Protein AF-A0A7V1PSN7-F1 (afdb_monomer_lite)

Structure (mmCIF, N/CA/C/O backbone):
data_AF-A0A7V1PSN7-F1
#
_entry.id   AF-A0A7V1PSN7-F1
#
loop_
_atom_site.group_PDB
_atom_site.id
_atom_site.type_symbol
_atom_site.label_atom_id
_atom_site.label_alt_id
_atom_site.label_comp_id
_atom_site.label_asym_id
_atom_site.label_entity_id
_atom_site.label_seq_id
_atom_site.pdbx_PDB_ins_code
_atom_site.Cartn_x
_atom_site.Cartn_y
_atom_site.Cartn_z
_atom_site.occupancy
_atom_site.B_iso_or_equiv
_atom_site.auth_seq_id
_atom_site.auth_comp_id
_atom_site.auth_asym_id
_atom_site.auth_atom_id
_atom_site.pdbx_PDB_model_num
ATOM 1 N N . MET A 1 1 ? 10.218 -7.988 18.371 1.00 63.72 1 MET A N 1
ATOM 2 C CA . MET A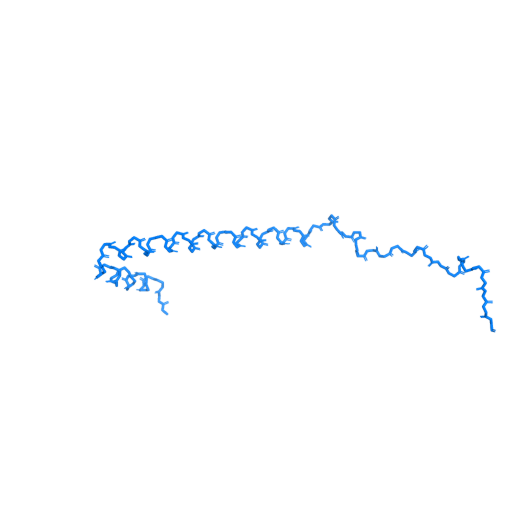 1 1 ? 8.752 -7.952 18.581 1.00 63.72 1 MET A CA 1
ATOM 3 C C . MET A 1 1 ? 8.110 -9.036 17.733 1.00 63.72 1 MET A C 1
ATOM 5 O O . MET A 1 1 ? 8.443 -9.129 16.560 1.00 63.72 1 MET A O 1
ATOM 9 N N . ASN A 1 2 ? 7.248 -9.873 18.313 1.00 92.88 2 ASN A N 1
ATOM 10 C CA . ASN A 1 2 ? 6.483 -10.877 17.565 1.00 92.88 2 ASN A CA 1
ATOM 11 C C . ASN A 1 2 ? 5.338 -10.170 16.809 1.00 92.88 2 ASN A C 1
ATOM 13 O O . ASN A 1 2 ? 4.662 -9.319 17.388 1.00 92.88 2 ASN A O 1
ATOM 17 N N . ARG A 1 3 ? 5.128 -10.511 15.530 1.00 93.00 3 ARG A N 1
ATOM 18 C CA . ARG A 1 3 ? 4.048 -9.972 14.683 1.00 93.00 3 ARG A CA 1
ATOM 19 C C . ARG A 1 3 ? 2.679 -10.106 15.351 1.00 93.00 3 ARG A C 1
ATOM 21 O O . ARG A 1 3 ? 1.871 -9.192 15.268 1.00 93.00 3 ARG A O 1
ATOM 28 N N . GLU A 1 4 ? 2.441 -11.221 16.030 1.00 94.62 4 GLU A N 1
ATOM 29 C CA . GLU A 1 4 ? 1.18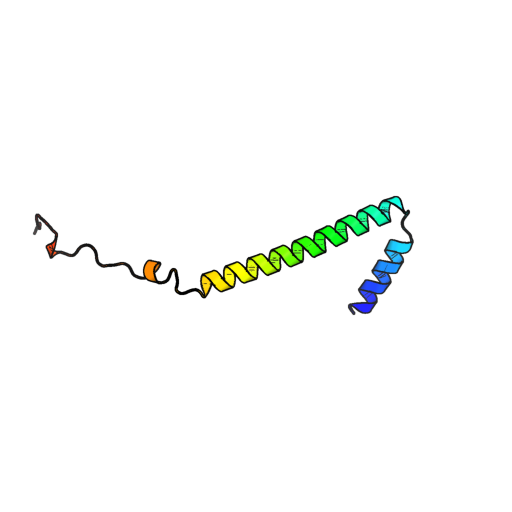5 -11.488 16.729 1.00 94.62 4 GLU A CA 1
ATOM 30 C C . GLU A 1 4 ? 0.958 -10.524 17.902 1.00 94.62 4 GLU A C 1
ATOM 32 O O . GLU A 1 4 ? -0.129 -9.971 18.044 1.00 94.62 4 GLU A O 1
ATOM 37 N N . ILE A 1 5 ? 2.009 -10.239 18.680 1.00 96.00 5 ILE A N 1
ATOM 38 C CA . ILE A 1 5 ? 1.954 -9.268 19.784 1.00 96.00 5 ILE A CA 1
ATOM 39 C C . ILE A 1 5 ? 1.610 -7.877 19.241 1.00 96.00 5 ILE A C 1
ATOM 41 O O . ILE A 1 5 ? 0.703 -7.230 19.754 1.00 96.00 5 ILE A O 1
ATOM 45 N N . LEU A 1 6 ? 2.269 -7.446 18.158 1.00 95.69 6 LEU A N 1
ATOM 46 C CA . LEU A 1 6 ? 2.000 -6.149 17.529 1.00 95.69 6 LEU A CA 1
ATOM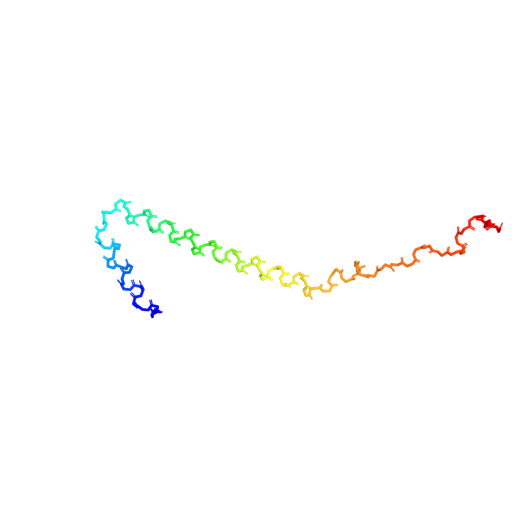 47 C C . LEU A 1 6 ? 0.546 -6.042 17.041 1.00 95.69 6 LEU A C 1
ATOM 49 O O . LEU A 1 6 ? -0.092 -5.009 17.235 1.00 95.69 6 LEU A O 1
ATOM 53 N N . ILE A 1 7 ? 0.015 -7.097 16.414 1.00 95.62 7 ILE A N 1
ATOM 54 C CA . ILE A 1 7 ? -1.368 -7.117 15.918 1.00 95.62 7 ILE A CA 1
ATOM 55 C C . ILE A 1 7 ? -2.348 -6.995 17.083 1.00 95.62 7 ILE A C 1
ATOM 57 O O . ILE A 1 7 ? -3.221 -6.130 17.055 1.00 95.62 7 ILE A O 1
ATOM 61 N N . ASN A 1 8 ? -2.169 -7.803 18.126 1.00 96.56 8 ASN A N 1
ATOM 62 C CA . ASN A 1 8 ? -3.064 -7.809 19.280 1.00 96.56 8 ASN A CA 1
ATOM 63 C C . ASN A 1 8 ? -3.035 -6.471 20.035 1.00 96.56 8 ASN A C 1
ATOM 65 O O . ASN A 1 8 ? -4.089 -5.928 20.367 1.00 96.56 8 ASN A O 1
ATOM 69 N N . GLU A 1 9 ? -1.851 -5.886 20.240 1.00 95.88 9 GLU A N 1
ATOM 70 C CA . GLU A 1 9 ? -1.714 -4.546 20.824 1.00 95.88 9 GLU A CA 1
ATOM 71 C C . GLU A 1 9 ? -2.382 -3.467 19.963 1.00 95.88 9 GLU A C 1
ATOM 73 O O . GLU A 1 9 ? -2.990 -2.535 20.491 1.00 95.88 9 GLU A O 1
ATOM 78 N N . THR A 1 10 ? -2.282 -3.583 18.638 1.00 95.06 10 THR A N 1
ATOM 79 C CA . THR A 1 10 ? -2.890 -2.631 17.701 1.00 95.06 10 THR A CA 1
ATOM 80 C C . THR A 1 10 ? -4.412 -2.714 17.748 1.00 95.06 10 THR A C 1
ATOM 82 O O . THR A 1 10 ? -5.064 -1.684 17.901 1.00 95.06 10 THR A O 1
ATOM 85 N N . ILE A 1 11 ? -4.983 -3.923 17.713 1.00 95.50 11 ILE A N 1
ATOM 86 C CA . ILE A 1 11 ? -6.431 -4.140 17.847 1.00 95.50 11 ILE A CA 1
ATOM 87 C C . ILE A 1 11 ? -6.933 -3.567 19.175 1.00 95.50 11 ILE A C 1
ATOM 89 O O . ILE A 1 11 ? -7.912 -2.824 19.184 1.00 95.50 11 ILE A O 1
ATOM 93 N N . SER A 1 12 ? -6.223 -3.833 20.279 1.00 96.62 12 SER A N 1
ATOM 94 C CA . SER A 1 12 ? -6.589 -3.311 21.600 1.00 96.62 12 SER A CA 1
ATOM 95 C C . SER A 1 12 ? -6.555 -1.782 21.674 1.00 96.62 12 SER A C 1
ATOM 97 O O . SER A 1 12 ? -7.325 -1.199 22.432 1.00 96.62 12 SER A O 1
ATOM 99 N N . LYS A 1 13 ? -5.666 -1.116 20.930 1.00 95.44 13 LYS A N 1
ATOM 100 C CA . LYS A 1 13 ? -5.620 0.353 20.862 1.00 95.44 13 LYS A CA 1
ATOM 101 C C . LYS A 1 13 ? -6.755 0.908 20.006 1.00 95.44 13 LYS A C 1
ATOM 103 O O . LYS A 1 13 ? -7.385 1.884 20.401 1.00 95.44 13 LYS A O 1
ATOM 108 N N . ILE A 1 14 ? -7.030 0.278 18.865 1.00 95.38 14 ILE A N 1
ATOM 109 C CA . ILE A 1 14 ? -8.103 0.681 17.948 1.00 95.38 14 ILE A CA 1
ATOM 110 C C . ILE A 1 14 ? -9.471 0.536 18.623 1.00 95.38 14 ILE A C 1
ATOM 112 O O . ILE A 1 14 ? -10.301 1.429 18.492 1.00 95.38 14 ILE A O 1
ATOM 116 N N . SER A 1 15 ? -9.693 -0.520 19.412 1.00 94.38 15 SER A N 1
ATOM 117 C CA . SER A 1 15 ? -10.971 -0.751 20.103 1.00 94.38 15 SER A CA 1
ATOM 118 C C . SER A 1 15 ? -11.335 0.311 21.147 1.00 94.38 15 SER A C 1
ATOM 120 O O . SER A 1 15 ? -12.471 0.343 21.603 1.00 94.38 15 SER A O 1
ATOM 122 N N . LEU A 1 16 ? -10.384 1.155 21.561 1.00 96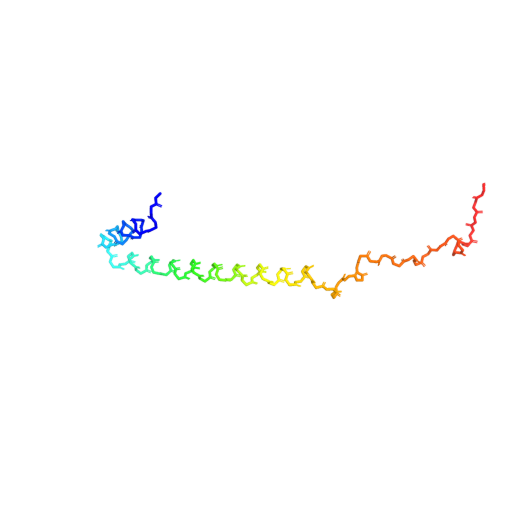.38 16 LEU A N 1
ATOM 123 C CA . LEU A 1 16 ? -10.617 2.254 22.506 1.00 96.38 16 LEU A CA 1
ATOM 124 C C . LEU A 1 16 ? -11.027 3.561 21.810 1.00 96.38 16 LEU A C 1
ATOM 126 O O . LEU A 1 16 ? -11.296 4.557 22.483 1.00 96.38 16 LEU A O 1
ATOM 130 N N . LEU A 1 17 ? -11.032 3.588 20.477 1.00 94.69 17 LEU A N 1
ATOM 131 C CA . LEU A 1 17 ? -11.342 4.776 19.693 1.00 94.69 17 LEU A CA 1
ATOM 132 C C . LEU A 1 17 ? -12.844 4.876 19.384 1.00 94.69 17 LEU A C 1
ATOM 134 O O . LEU A 1 17 ? -13.520 3.857 19.267 1.00 94.69 17 LEU A O 1
ATOM 138 N N . PRO A 1 18 ? -13.374 6.099 19.207 1.00 95.38 18 PRO A N 1
ATOM 139 C CA . PRO A 1 18 ? -14.750 6.296 18.764 1.00 95.38 18 PRO A CA 1
ATOM 140 C C . PRO A 1 18 ? -14.936 5.880 17.297 1.00 95.38 18 PRO A C 1
ATOM 142 O O . PRO A 1 18 ? -14.008 5.988 16.492 1.00 95.38 18 PRO A O 1
ATOM 145 N N . ASP A 1 19 ? -16.163 5.511 16.922 1.00 93.12 19 ASP A N 1
ATOM 146 C CA . ASP A 1 19 ? -16.512 5.000 15.584 1.00 93.12 19 ASP A CA 1
ATOM 147 C C . ASP A 1 19 ? -16.051 5.897 14.425 1.00 93.12 19 ASP A C 1
ATOM 149 O O . ASP A 1 19 ? -15.629 5.410 13.375 1.00 93.12 19 ASP A O 1
ATOM 153 N N . SER A 1 20 ? -16.065 7.221 14.617 1.00 91.62 20 SER A N 1
ATOM 154 C CA . SER A 1 20 ? -15.598 8.179 13.608 1.00 91.62 20 SER A CA 1
ATOM 155 C C . SER A 1 20 ? -14.125 7.986 13.237 1.00 91.62 20 SER A C 1
ATOM 157 O O . SER A 1 20 ? -13.758 8.160 12.077 1.00 91.62 20 SER A O 1
ATOM 159 N N . ARG A 1 21 ? -13.289 7.581 14.200 1.00 93.56 21 ARG A N 1
ATOM 160 C CA . ARG A 1 21 ? -11.867 7.279 13.995 1.00 93.56 21 ARG A CA 1
ATOM 161 C C . ARG A 1 21 ? -11.650 5.879 13.435 1.00 93.56 21 ARG A C 1
ATOM 163 O O . ARG A 1 21 ? -10.684 5.676 12.709 1.00 93.56 21 ARG A O 1
ATOM 170 N N . LEU A 1 22 ? -12.543 4.930 13.723 1.00 94.25 22 LEU A N 1
ATOM 171 C CA . LEU A 1 22 ? -12.471 3.584 13.144 1.00 94.25 22 LEU A CA 1
ATOM 172 C C . LEU A 1 22 ? -12.593 3.632 11.620 1.00 94.25 22 LEU A C 1
ATOM 174 O O . LEU A 1 22 ? -11.837 2.956 10.925 1.00 94.25 22 LEU A O 1
ATOM 178 N N . LYS A 1 23 ? -13.491 4.481 11.107 1.00 94.00 23 LYS A N 1
ATOM 179 C CA . LYS A 1 23 ? -13.636 4.695 9.665 1.00 94.00 23 LYS A CA 1
ATOM 180 C C . LYS A 1 23 ? -12.359 5.258 9.038 1.00 94.00 23 LYS A C 1
ATOM 182 O O . LYS A 1 23 ? -11.868 4.700 8.068 1.00 94.00 23 LYS A O 1
ATOM 187 N N . GLU A 1 24 ? -11.792 6.305 9.636 1.00 95.25 24 GLU A N 1
ATOM 188 C CA . GLU A 1 24 ? -10.538 6.921 9.175 1.00 95.25 24 GLU A CA 1
ATOM 189 C C . GLU A 1 24 ? -9.384 5.905 9.129 1.00 95.25 24 GLU A C 1
ATOM 191 O O . GLU A 1 24 ? -8.619 5.863 8.168 1.00 95.25 24 GLU A O 1
ATOM 196 N N . ILE A 1 25 ? -9.285 5.043 10.145 1.00 95.94 25 ILE A N 1
ATOM 197 C CA . ILE A 1 25 ? -8.279 3.978 10.196 1.00 95.94 25 ILE A CA 1
ATOM 198 C C . ILE A 1 25 ? -8.520 2.939 9.102 1.00 95.94 25 ILE A C 1
ATOM 200 O O . ILE A 1 25 ? -7.562 2.539 8.446 1.00 95.94 25 ILE A O 1
ATOM 204 N N . SER A 1 26 ? -9.768 2.510 8.896 1.00 95.44 26 SER A N 1
ATOM 205 C CA . SER A 1 26 ? -10.117 1.564 7.830 1.00 95.44 26 SER A CA 1
ATOM 206 C C . SER A 1 26 ? -9.716 2.112 6.463 1.00 95.44 26 SER A C 1
ATOM 208 O O . SER A 1 26 ? -8.973 1.456 5.738 1.00 95.44 26 SER A O 1
ATOM 210 N N . ASP A 1 27 ? -10.124 3.347 6.163 1.00 96.56 27 ASP A N 1
ATOM 211 C CA . ASP A 1 27 ? -9.826 4.013 4.894 1.00 96.56 27 ASP A CA 1
ATOM 212 C C . ASP A 1 27 ? -8.304 4.134 4.677 1.00 96.56 27 ASP A C 1
ATOM 214 O O . ASP A 1 27 ? -7.793 3.925 3.573 1.00 96.56 27 ASP A O 1
ATOM 218 N N . TYR A 1 28 ? -7.548 4.428 5.741 1.00 96.31 28 TYR A N 1
ATOM 219 C CA . TYR A 1 28 ? -6.091 4.516 5.672 1.00 96.31 28 TYR A CA 1
ATOM 220 C C .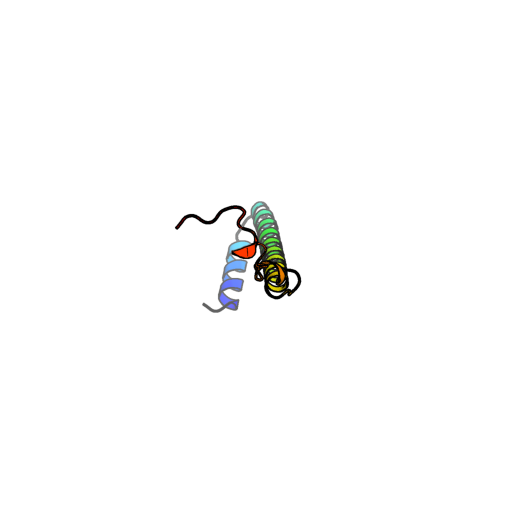 TYR A 1 28 ? -5.415 3.154 5.464 1.00 96.31 28 TYR A C 1
ATOM 222 O O . TYR A 1 28 ? -4.459 3.050 4.694 1.00 96.31 28 TYR A O 1
ATOM 230 N N . VAL A 1 29 ? -5.900 2.097 6.120 1.00 96.75 29 VAL A N 1
ATOM 231 C CA . VAL A 1 29 ? -5.383 0.735 5.925 1.00 96.75 29 VAL A CA 1
ATOM 232 C C . VAL A 1 29 ? -5.634 0.267 4.492 1.00 96.75 29 VAL A C 1
ATOM 234 O O . VAL A 1 29 ? -4.714 -0.263 3.868 1.00 96.75 29 VAL A O 1
ATOM 237 N N . ASP A 1 30 ? -6.816 0.533 3.935 1.00 97.69 30 ASP A N 1
ATOM 238 C CA . ASP A 1 30 ? -7.134 0.221 2.537 1.00 97.69 30 ASP A CA 1
ATOM 239 C C . ASP A 1 30 ? -6.207 0.964 1.566 1.00 97.69 30 ASP A C 1
ATOM 241 O O . ASP A 1 30 ? -5.674 0.377 0.619 1.00 97.69 30 ASP A O 1
ATOM 245 N N . PHE A 1 31 ? -5.940 2.246 1.833 1.00 97.62 31 PHE A N 1
ATOM 246 C CA . PHE A 1 31 ? -4.972 3.027 1.066 1.00 97.62 31 PHE A CA 1
ATOM 247 C C . PHE A 1 31 ? -3.559 2.423 1.114 1.00 97.62 31 PHE A C 1
ATOM 249 O O . PHE A 1 31 ? -2.891 2.331 0.079 1.00 97.62 31 PHE A O 1
ATOM 256 N N . LEU A 1 32 ? -3.095 1.995 2.292 1.00 97.38 32 LEU A N 1
ATOM 257 C CA . LEU A 1 32 ? -1.774 1.383 2.454 1.00 97.38 32 LEU A CA 1
ATOM 258 C C . LEU A 1 32 ? -1.659 0.054 1.704 1.00 97.38 32 LEU A C 1
ATOM 260 O O . LEU A 1 32 ? -0.643 -0.185 1.052 1.00 97.38 32 LEU A O 1
ATOM 264 N N . LEU A 1 33 ? -2.691 -0.790 1.780 1.00 96.62 33 LEU A N 1
ATOM 265 C CA . LEU A 1 33 ? -2.733 -2.070 1.073 1.00 96.62 33 LEU A CA 1
ATOM 266 C C . LEU A 1 33 ? -2.654 -1.859 -0.438 1.00 96.62 33 LEU A C 1
ATOM 268 O O . LEU A 1 33 ? -1.783 -2.432 -1.091 1.00 96.62 33 LEU A O 1
ATOM 272 N N . LYS A 1 34 ? -3.480 -0.954 -0.973 1.00 97.06 34 LYS A N 1
ATOM 273 C CA . LYS A 1 34 ? -3.453 -0.609 -2.395 1.00 97.06 34 LYS A CA 1
ATOM 274 C C . LYS A 1 34 ? -2.087 -0.074 -2.831 1.00 97.06 34 LYS A C 1
ATOM 276 O O . LYS A 1 34 ? -1.529 -0.536 -3.819 1.00 97.06 34 LYS A O 1
ATOM 281 N N . SER A 1 35 ? -1.520 0.857 -2.065 1.00 95.81 35 SER A N 1
ATOM 282 C CA . SER A 1 35 ? -0.216 1.456 -2.378 1.00 95.81 35 SER A CA 1
ATOM 283 C C . SER A 1 35 ? 0.916 0.424 -2.375 1.00 95.81 35 SER A C 1
ATOM 285 O O . SER A 1 35 ? 1.859 0.520 -3.161 1.00 95.81 35 SER A O 1
ATOM 287 N N . TYR A 1 36 ? 0.842 -0.570 -1.488 1.00 95.12 36 TYR A N 1
ATOM 288 C CA . TYR A 1 36 ? 1.813 -1.656 -1.430 1.00 95.12 36 TYR A CA 1
ATOM 289 C C . TYR A 1 36 ? 1.718 -2.583 -2.649 1.00 95.12 36 TYR A C 1
ATOM 291 O O . TYR A 1 36 ? 2.751 -2.954 -3.213 1.00 95.12 36 TYR A O 1
ATOM 299 N N . ASP A 1 37 ? 0.502 -2.913 -3.082 1.00 95.50 37 ASP A N 1
ATOM 300 C CA . ASP A 1 37 ? 0.276 -3.720 -4.281 1.00 95.50 37 ASP A CA 1
ATOM 301 C C . ASP A 1 37 ? 0.714 -2.976 -5.552 1.00 95.50 37 ASP A C 1
ATOM 303 O O . ASP A 1 37 ? 1.463 -3.534 -6.357 1.00 95.50 37 ASP A O 1
ATOM 307 N N . ASP A 1 38 ? 0.362 -1.695 -5.691 1.00 96.12 38 ASP A N 1
ATOM 308 C CA . ASP A 1 38 ? 0.784 -0.846 -6.816 1.00 96.12 38 ASP A CA 1
ATOM 309 C C . ASP A 1 38 ? 2.318 -0.760 -6.911 1.00 96.12 38 ASP A C 1
ATOM 311 O O . ASP A 1 38 ? 2.903 -0.859 -7.997 1.00 96.12 38 ASP A O 1
ATOM 315 N N . LYS A 1 39 ? 2.997 -0.640 -5.762 1.00 96.25 39 LYS A N 1
ATOM 316 C CA . LYS A 1 39 ? 4.461 -0.655 -5.696 1.00 96.25 39 LYS A CA 1
ATOM 317 C C . LYS A 1 39 ? 5.031 -1.988 -6.181 1.00 96.25 39 LYS A C 1
ATOM 319 O O . LYS A 1 39 ? 5.937 -1.983 -7.010 1.00 96.25 39 LYS A O 1
ATOM 324 N N . LYS A 1 40 ? 4.489 -3.120 -5.720 1.00 96.25 40 LYS A N 1
ATOM 325 C CA . LYS A 1 40 ? 4.924 -4.452 -6.173 1.00 96.25 40 LYS A CA 1
ATOM 326 C C . LYS A 1 40 ? 4.741 -4.652 -7.672 1.00 96.25 40 LYS A C 1
ATOM 328 O O . LYS A 1 40 ? 5.619 -5.214 -8.322 1.00 96.25 40 LYS A O 1
ATOM 333 N N . ILE A 1 41 ? 3.613 -4.200 -8.219 1.00 95.50 41 ILE A N 1
ATOM 334 C CA . ILE A 1 41 ? 3.340 -4.264 -9.658 1.00 95.50 41 ILE A CA 1
ATOM 335 C C . ILE A 1 41 ? 4.389 -3.451 -10.418 1.00 95.50 41 ILE A C 1
ATOM 337 O O . ILE A 1 41 ? 4.988 -3.952 -11.368 1.00 95.50 41 ILE A O 1
ATOM 341 N N . THR A 1 42 ? 4.658 -2.227 -9.964 1.00 95.56 42 THR A N 1
ATOM 342 C CA . THR A 1 42 ? 5.651 -1.336 -10.579 1.00 95.56 42 THR A CA 1
ATOM 343 C C . THR A 1 42 ? 7.052 -1.947 -10.552 1.00 95.56 42 THR A C 1
ATOM 345 O O . THR A 1 42 ? 7.721 -1.986 -11.581 1.00 95.56 42 THR A O 1
ATOM 348 N N . GLU A 1 43 ? 7.481 -2.491 -9.411 1.00 95.38 43 GLU A N 1
ATOM 349 C CA . GLU A 1 43 ? 8.766 -3.191 -9.278 1.00 95.38 43 GLU A CA 1
ATOM 350 C C . GLU A 1 43 ? 8.859 -4.398 -10.224 1.00 95.38 43 GLU A C 1
ATOM 352 O O . GLU A 1 43 ? 9.891 -4.614 -10.860 1.00 95.38 43 GLU A O 1
ATOM 357 N N . GLY A 1 44 ? 7.769 -5.159 -10.367 1.00 94.50 44 GLY A N 1
ATOM 358 C CA . GLY A 1 44 ? 7.678 -6.271 -11.310 1.00 94.50 44 GLY A CA 1
ATOM 359 C C . GLY A 1 44 ? 7.824 -5.830 -12.767 1.00 94.50 44 GLY A C 1
ATOM 360 O O . GLY A 1 44 ? 8.592 -6.439 -13.509 1.00 94.50 44 GLY A O 1
ATOM 361 N N . ILE A 1 45 ? 7.144 -4.749 -13.167 1.00 92.38 45 ILE A N 1
ATOM 362 C CA . ILE A 1 45 ? 7.276 -4.163 -14.509 1.00 92.38 45 ILE A CA 1
ATOM 363 C C . ILE A 1 45 ? 8.719 -3.723 -14.747 1.00 92.38 45 ILE A C 1
ATOM 365 O O . ILE A 1 45 ? 9.304 -4.118 -15.751 1.00 92.38 45 ILE A O 1
ATOM 369 N N . MET A 1 46 ? 9.312 -2.969 -13.814 1.00 90.06 46 MET A N 1
ATOM 370 C CA . MET A 1 46 ? 10.697 -2.502 -13.931 1.00 90.06 46 MET A CA 1
ATOM 371 C C . MET A 1 46 ? 11.662 -3.671 -14.122 1.00 90.06 46 MET A C 1
ATOM 373 O O . MET A 1 46 ? 12.484 -3.642 -15.038 1.00 90.06 46 MET A O 1
ATOM 377 N N . LYS A 1 47 ? 11.515 -4.730 -13.319 1.00 92.50 47 LYS A N 1
ATOM 378 C CA . LYS A 1 47 ? 12.336 -5.935 -13.435 1.00 92.50 47 LYS A CA 1
ATOM 379 C C . LYS A 1 47 ? 12.193 -6.591 -14.811 1.00 92.50 47 LYS A C 1
ATOM 381 O O . LYS A 1 47 ? 13.198 -6.846 -15.468 1.00 92.50 47 LYS A O 1
ATOM 386 N N . LEU A 1 48 ? 10.960 -6.807 -15.273 1.00 90.94 48 LEU A N 1
ATOM 387 C CA . LEU A 1 48 ? 10.701 -7.401 -16.587 1.00 90.94 48 LEU A CA 1
ATOM 388 C C . LEU A 1 48 ? 11.268 -6.545 -17.723 1.00 90.94 48 LEU A C 1
ATOM 390 O O . LEU A 1 48 ? 11.820 -7.091 -18.671 1.00 90.94 48 LEU A O 1
ATOM 394 N N . THR A 1 49 ? 11.173 -5.217 -17.625 1.00 87.75 49 THR A N 1
ATOM 395 C CA . THR A 1 49 ? 11.765 -4.315 -18.621 1.00 87.75 49 THR A CA 1
ATOM 396 C C . THR A 1 49 ? 13.288 -4.334 -18.593 1.00 87.75 49 THR A C 1
ATOM 398 O O . THR A 1 49 ? 13.890 -4.326 -19.658 1.00 87.75 49 THR A O 1
ATOM 401 N N . SER A 1 50 ? 13.915 -4.417 -17.413 1.00 85.69 50 SER A N 1
ATOM 402 C CA . SER A 1 50 ? 15.377 -4.486 -17.293 1.00 85.69 50 SER A CA 1
ATOM 403 C C . SER A 1 50 ? 15.957 -5.826 -17.741 1.00 85.69 50 SER A C 1
ATOM 405 O O . SER A 1 50 ? 17.088 -5.881 -18.201 1.00 85.69 50 SER A O 1
ATOM 407 N N . GLU A 1 51 ? 15.193 -6.910 -17.598 1.00 87.56 51 GLU A N 1
ATOM 408 C CA . GLU A 1 51 ? 15.579 -8.248 -18.059 1.00 87.56 51 GLU A CA 1
ATOM 409 C C . GLU A 1 51 ? 15.184 -8.487 -19.528 1.00 87.56 51 GLU A C 1
ATOM 411 O O . GLU A 1 51 ? 15.544 -9.511 -20.114 1.00 87.56 51 GLU A O 1
ATOM 416 N N . SER A 1 52 ? 14.427 -7.564 -20.131 1.00 84.94 52 SER A N 1
ATOM 417 C CA . SER A 1 52 ? 13.978 -7.682 -21.512 1.00 84.94 52 SER A CA 1
ATOM 418 C C . SER A 1 52 ? 15.086 -7.310 -22.485 1.00 84.94 52 SER A C 1
ATOM 420 O O . SER A 1 52 ? 15.599 -6.195 -22.472 1.00 84.94 52 SER A O 1
ATOM 422 N N . LYS A 1 53 ? 15.335 -8.210 -23.437 1.00 80.81 53 LYS A N 1
ATOM 423 C CA . LYS A 1 53 ? 16.240 -7.978 -24.568 1.00 80.81 53 LYS A CA 1
ATOM 424 C C . LYS A 1 53 ? 15.701 -7.000 -25.610 1.00 80.81 53 LYS A C 1
ATOM 426 O O . LYS A 1 53 ? 16.388 -6.677 -26.573 1.00 80.81 53 LYS A O 1
ATOM 431 N N . SER A 1 54 ? 14.452 -6.544 -25.468 1.00 81.44 54 SER A N 1
ATOM 432 C CA . SER A 1 54 ? 13.815 -5.648 -26.442 1.00 81.44 54 SER A CA 1
ATOM 433 C C . SER A 1 54 ? 14.556 -4.324 -26.625 1.00 81.44 54 SER A C 1
ATOM 435 O O . SER A 1 54 ? 14.343 -3.679 -27.643 1.00 81.44 54 SER A O 1
ATOM 437 N N . PHE A 1 55 ? 15.403 -3.934 -25.668 1.00 78.06 55 PHE A N 1
ATOM 438 C CA . PHE A 1 55 ? 16.201 -2.710 -25.704 1.00 78.06 55 PHE A CA 1
ATOM 439 C C . PHE A 1 55 ? 17.710 -2.968 -25.795 1.00 78.06 55 PHE A C 1
ATOM 441 O O . PHE A 1 55 ? 18.480 -2.020 -25.687 1.00 78.06 55 PHE A O 1
ATOM 448 N N . ASP A 1 56 ? 18.146 -4.214 -26.022 1.00 82.19 56 ASP A N 1
ATOM 449 C CA . ASP A 1 56 ? 19.577 -4.548 -26.098 1.00 82.19 56 ASP A CA 1
ATOM 450 C C . ASP A 1 56 ? 20.285 -3.777 -27.222 1.00 82.19 56 ASP A C 1
ATOM 452 O O . ASP A 1 56 ? 21.432 -3.385 -27.049 1.00 82.19 56 ASP A O 1
ATOM 456 N N . PHE A 1 57 ? 19.566 -3.457 -28.306 1.00 80.44 57 PHE A N 1
ATOM 457 C CA . PHE A 1 57 ? 20.056 -2.628 -29.415 1.00 80.44 57 PHE A CA 1
ATOM 458 C C . PHE A 1 57 ? 20.510 -1.220 -28.990 1.00 80.44 57 PHE A C 1
ATOM 460 O O . PHE A 1 57 ? 21.221 -0.570 -29.742 1.00 80.44 57 PHE A O 1
ATOM 467 N N . LEU A 1 58 ? 20.088 -0.717 -27.821 1.00 79.69 58 LEU A N 1
ATOM 468 C CA . LEU A 1 58 ? 20.567 0.564 -27.284 1.00 79.69 58 LEU A CA 1
ATOM 469 C C . LEU A 1 58 ? 21.974 0.464 -26.682 1.00 79.69 58 LEU A C 1
ATOM 471 O O . LEU A 1 58 ? 22.603 1.495 -26.464 1.00 79.69 58 LEU A O 1
ATOM 475 N N . ASN A 1 59 ? 22.442 -0.745 -26.365 1.00 78.81 59 ASN A N 1
ATOM 476 C CA . ASN A 1 59 ? 23.798 -0.975 -25.862 1.00 78.81 59 ASN A CA 1
ATOM 477 C C . ASN A 1 59 ? 24.809 -1.189 -26.994 1.00 78.81 59 ASN A C 1
ATOM 479 O O . ASN A 1 59 ? 26.012 -1.140 -26.745 1.00 78.81 59 ASN A O 1
ATOM 483 N N . ASP A 1 60 ? 24.321 -1.427 -28.208 1.00 78.56 60 ASP A N 1
ATOM 484 C CA . ASP A 1 60 ? 25.142 -1.539 -29.400 1.00 78.56 60 ASP A CA 1
ATOM 485 C C . ASP A 1 60 ? 25.204 -0.153 -30.058 1.00 78.56 60 ASP A C 1
ATOM 487 O O . ASP A 1 60 ? 24.240 0.314 -30.663 1.00 78.56 60 ASP A O 1
ATOM 491 N N . GLU A 1 61 ? 26.336 0.539 -29.924 1.00 68.69 61 GLU A N 1
ATOM 492 C CA . GLU A 1 61 ? 26.630 1.663 -30.812 1.00 68.69 61 GLU A CA 1
ATOM 493 C C . GLU A 1 61 ? 27.067 1.078 -32.159 1.00 68.69 61 GLU A C 1
ATOM 495 O O . GLU A 1 61 ? 28.128 0.463 -32.265 1.00 68.69 61 GLU A O 1
ATOM 500 N N . GLU A 1 62 ? 26.242 1.232 -33.197 1.00 70.12 62 GLU A N 1
ATOM 501 C CA . GLU A 1 62 ? 26.720 1.006 -34.560 1.00 70.12 62 GLU A CA 1
ATOM 502 C C . GLU A 1 62 ? 27.855 2.011 -34.835 1.00 70.12 62 GLU A C 1
ATOM 504 O O . GLU A 1 62 ? 27.692 3.216 -34.626 1.00 70.12 62 GLU A O 1
ATOM 509 N N . GLU A 1 63 ? 29.014 1.534 -35.299 1.00 70.12 63 GLU A N 1
ATOM 510 C CA . GLU A 1 63 ? 30.076 2.396 -35.835 1.00 70.12 63 GLU A CA 1
ATOM 511 C C . GLU A 1 63 ? 29.572 3.020 -37.149 1.00 70.12 63 GLU A C 1
ATOM 513 O O . GLU A 1 63 ? 29.797 2.507 -38.241 1.00 70.12 63 GLU A O 1
ATOM 518 N N . ILE A 1 64 ? 28.791 4.099 -37.031 1.00 72.75 64 ILE A N 1
ATOM 519 C CA . ILE A 1 64 ? 28.096 4.750 -38.157 1.00 72.75 64 ILE A CA 1
ATOM 520 C C . ILE A 1 64 ? 29.062 5.591 -3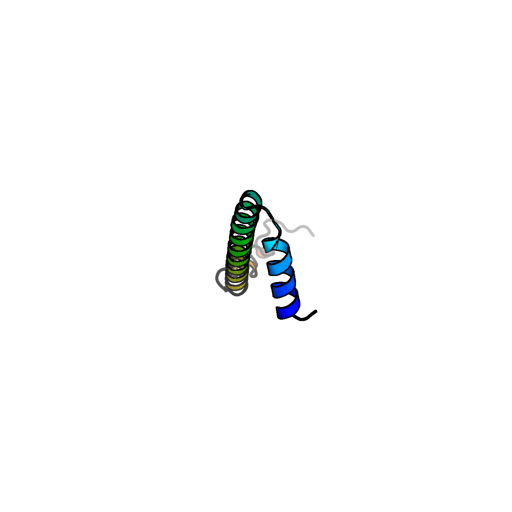9.008 1.00 72.75 64 ILE A C 1
ATOM 522 O O . ILE A 1 64 ? 28.754 5.896 -40.159 1.00 72.75 64 ILE A O 1
ATOM 526 N N . TYR A 1 65 ? 30.219 5.961 -38.456 1.00 79.12 65 TYR A N 1
ATOM 527 C CA . TYR A 1 65 ? 31.235 6.749 -39.145 1.00 79.12 65 TYR A CA 1
ATOM 528 C C . TYR A 1 65 ? 32.624 6.191 -38.861 1.00 79.12 65 TYR A C 1
ATOM 530 O O . TYR A 1 65 ? 32.980 5.984 -37.701 1.00 79.12 65 TYR A O 1
ATOM 538 N N . ASP A 1 66 ? 33.415 6.025 -39.913 1.00 80.56 66 ASP A N 1
ATOM 539 C CA . ASP A 1 66 ? 34.825 5.655 -39.838 1.00 80.56 66 ASP A CA 1
ATOM 540 C C . ASP A 1 66 ? 35.699 6.739 -40.493 1.00 80.56 66 ASP A C 1
ATOM 542 O O . ASP A 1 66 ? 35.228 7.662 -41.163 1.00 80.56 66 ASP A O 1
ATOM 546 N N . GLU A 1 67 ? 37.017 6.644 -40.332 1.00 82.56 67 GLU A N 1
ATOM 547 C CA . GLU A 1 67 ? 37.970 7.553 -40.963 1.00 82.56 67 GLU A CA 1
ATOM 548 C C . GLU A 1 67 ? 37.870 7.585 -42.498 1.00 82.56 67 GLU A C 1
ATOM 550 O O . GLU A 1 67 ? 38.409 8.504 -43.129 1.00 82.56 67 GLU A O 1
ATOM 555 N N . SER A 1 68 ? 37.240 6.576 -43.111 1.00 82.56 68 SER A N 1
ATOM 556 C CA . SER A 1 68 ? 36.931 6.548 -44.541 1.00 82.56 68 SER A CA 1
ATOM 557 C C . SER A 1 68 ? 35.876 7.572 -44.960 1.00 82.56 68 SER A C 1
ATOM 559 O O . SER A 1 68 ? 35.846 7.942 -46.132 1.00 82.56 68 SER A O 1
ATOM 561 N N . ASP A 1 69 ? 35.052 8.058 -44.029 1.00 86.00 69 ASP A N 1
ATOM 562 C CA . ASP A 1 69 ? 33.996 9.045 -44.293 1.00 86.00 69 ASP A CA 1
ATOM 563 C C . ASP A 1 69 ? 34.513 10.494 -44.263 1.00 86.00 69 ASP A C 1
ATOM 565 O O . ASP A 1 69 ? 33.786 11.443 -44.574 1.00 86.00 69 ASP A O 1
ATOM 569 N N . LEU A 1 70 ? 35.786 10.691 -43.903 1.00 88.12 70 LEU A N 1
ATOM 570 C CA . LEU A 1 70 ? 36.406 12.010 -43.835 1.00 88.12 70 LEU A CA 1
ATOM 571 C C . LEU A 1 70 ? 36.666 12.572 -45.242 1.00 88.12 70 LEU A C 1
ATOM 573 O O . LEU A 1 70 ? 37.473 12.043 -46.004 1.00 88.12 70 LEU A O 1
ATOM 577 N N . ILE A 1 71 ? 36.026 13.704 -45.555 1.00 88.56 71 ILE A N 1
ATOM 578 C CA . ILE A 1 71 ? 36.186 14.430 -46.830 1.00 88.56 71 ILE A CA 1
ATOM 579 C C . ILE A 1 71 ? 37.599 15.020 -46.976 1.00 88.56 71 ILE A C 1
ATOM 581 O O . ILE A 1 71 ? 38.127 15.101 -48.083 1.00 88.56 71 ILE A O 1
ATOM 585 N N . GLU A 1 72 ? 38.228 15.421 -45.871 1.00 83.44 72 GLU A N 1
ATOM 586 C CA . GLU A 1 72 ? 39.563 16.017 -45.869 1.00 83.44 72 GLU A CA 1
ATOM 587 C C . GLU A 1 72 ? 40.317 15.603 -44.598 1.00 83.44 72 GLU A C 1
ATOM 589 O O . GLU A 1 72 ? 39.767 15.647 -43.496 1.00 83.44 72 GLU A O 1
ATOM 594 N N . LYS A 1 73 ? 41.575 15.172 -44.750 1.00 79.94 73 LYS A N 1
ATOM 595 C CA . LYS A 1 73 ? 42.464 14.798 -43.640 1.00 79.94 73 LYS A CA 1
ATOM 596 C C . LYS A 1 73 ? 43.589 15.829 -43.548 1.00 79.94 73 LYS A C 1
ATOM 598 O O . LYS A 1 73 ? 44.309 16.029 -44.523 1.00 79.94 73 LYS A O 1
ATOM 603 N N . PHE A 1 74 ? 43.751 16.461 -42.388 1.00 74.19 74 PHE A N 1
ATOM 604 C CA . PHE A 1 74 ? 44.860 17.383 -42.125 1.00 74.19 74 PHE A CA 1
ATOM 605 C C . PHE A 1 74 ? 46.034 16.617 -41.495 1.00 74.19 74 PHE A C 1
ATOM 607 O O . PHE A 1 74 ? 45.825 15.854 -40.551 1.00 74.19 74 PHE A O 1
ATOM 614 N N . GLN A 1 75 ? 47.243 16.806 -42.038 1.00 70.56 75 GLN A N 1
ATOM 615 C CA . GLN A 1 75 ? 48.512 16.286 -41.504 1.00 70.56 75 GLN A CA 1
ATOM 616 C C . GLN A 1 75 ? 49.304 17.377 -40.788 1.00 70.56 75 GLN A C 1
ATOM 618 O O . GLN A 1 75 ? 49.283 18.530 -41.276 1.00 70.56 75 GLN A O 1
#

pLDDT: mean 89.29, std 8.59, range [63.72, 97.69]

Radius of gyration: 28.73 Å; chains: 1; bounding box: 65×29×69 Å

Sequence (75 aa):
MNREILINETISKISLLPDSRLKEISDYVDFLLKSYDDKKITEGIMKLTSESKSFDFLNDEEEIYDESDLIEKFQ

Secondary structure (DSSP, 8-state):
--HHHHHHHHHHHHTTS-HHHHHHHHHHHHHHHHHHHHHHHHHHHHHHHHH-GGGGGGT-------GGG-S----

Foldseek 3Di:
DDPVVVVVVVVVVLVVDDPVVVVVVVVVVVVVVVVVVVVVVVVVVVVCVVPDCPCVVVVDDDCPDDPVPDPDDDD